Protein AF-X1ME65-F1 (afdb_monomer_lite)

Sequence (135 aa):
GIDFKPIWEAKADDFRAHSVEVGSLIRDPETNKWRLYISYEDALMNRWRVDLIEADEIEKLDPYHHRTVLQPFDYGVEWIKDPRVYIIGGLYHAFVNVPVKKQWREEESGMRHPIGHDATALVTSPAGDNCSISE

Radius of gyration: 17.19 Å; chains: 1; bounding box: 49×36×52 Å

Structure (mmCIF, N/CA/C/O backbone):
data_AF-X1ME65-F1
#
_entry.id   AF-X1ME65-F1
#
loop_
_atom_site.group_PDB
_atom_site.id
_atom_site.type_symbol
_atom_site.label_atom_id
_atom_site.label_alt_id
_atom_site.label_comp_id
_atom_site.label_asym_id
_atom_site.label_e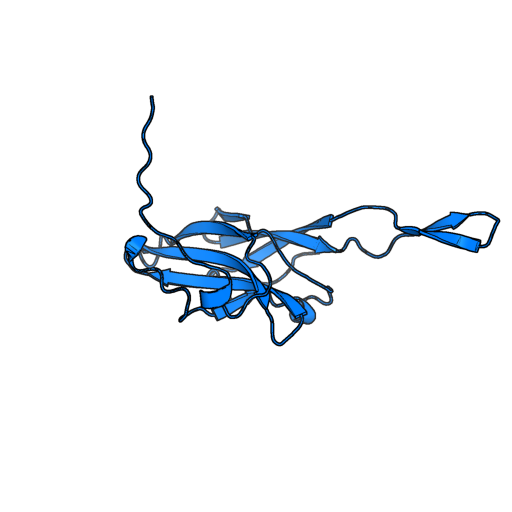ntity_id
_atom_site.label_seq_id
_atom_site.pdbx_PDB_ins_code
_atom_site.Cartn_x
_atom_site.Cartn_y
_atom_site.Cartn_z
_atom_site.occupancy
_atom_site.B_iso_or_equiv
_atom_site.auth_seq_id
_atom_site.auth_comp_id
_atom_site.auth_asym_id
_atom_site.auth_atom_id
_atom_site.pdbx_PDB_model_num
ATOM 1 N N . GLY A 1 1 ? 8.220 22.022 22.773 1.00 83.94 1 GLY A N 1
ATOM 2 C CA . GLY A 1 1 ? 8.285 21.208 21.546 1.00 83.94 1 GLY A CA 1
ATOM 3 C C . GLY A 1 1 ? 6.890 20.739 21.204 1.00 83.94 1 GLY A C 1
ATOM 4 O O . GLY A 1 1 ? 5.983 21.015 21.980 1.00 83.94 1 GLY A O 1
ATOM 5 N N . ILE A 1 2 ? 6.718 20.082 20.059 1.00 90.88 2 ILE A N 1
ATOM 6 C CA . ILE A 1 2 ? 5.502 19.317 19.759 1.00 90.88 2 ILE A CA 1
ATOM 7 C C . ILE A 1 2 ? 5.867 17.852 19.986 1.00 90.88 2 ILE A C 1
ATOM 9 O O . ILE A 1 2 ? 6.805 17.367 19.356 1.00 90.88 2 ILE A O 1
ATOM 13 N N . ASP A 1 3 ? 5.154 17.188 20.892 1.00 92.50 3 ASP A N 1
ATOM 14 C CA . ASP A 1 3 ? 5.361 15.777 21.209 1.00 92.50 3 ASP A CA 1
ATOM 15 C C . ASP A 1 3 ? 4.315 14.942 20.467 1.00 92.50 3 ASP A C 1
ATOM 17 O O . ASP A 1 3 ? 3.111 15.178 20.592 1.00 92.50 3 ASP A O 1
ATOM 21 N N . PHE A 1 4 ? 4.771 13.967 19.686 1.00 93.81 4 PHE A N 1
ATOM 22 C CA . PHE A 1 4 ? 3.901 13.034 18.977 1.00 93.81 4 PHE A CA 1
ATOM 23 C C . PHE A 1 4 ? 3.894 11.688 19.695 1.00 93.81 4 PHE A C 1
ATOM 25 O O . PHE A 1 4 ? 4.943 11.181 20.093 1.00 93.81 4 PHE A O 1
ATOM 32 N N . LYS A 1 5 ? 2.708 11.093 19.833 1.00 94.38 5 LYS A N 1
ATOM 33 C CA . LYS A 1 5 ? 2.534 9.732 20.342 1.00 94.38 5 LYS A CA 1
ATOM 34 C C . LYS A 1 5 ? 2.154 8.813 19.175 1.00 94.38 5 LYS A C 1
ATOM 36 O O . LYS A 1 5 ? 1.140 9.093 18.533 1.00 94.38 5 LYS A O 1
ATOM 41 N N . PRO A 1 6 ? 2.907 7.731 18.910 1.00 94.38 6 PRO A N 1
ATOM 42 C CA . PRO A 1 6 ? 2.487 6.714 17.954 1.00 94.38 6 PRO A CA 1
ATOM 43 C C . PRO A 1 6 ? 1.132 6.124 18.362 1.00 94.38 6 PRO A C 1
ATOM 45 O O . PRO A 1 6 ? 0.932 5.771 19.527 1.00 94.38 6 PRO A O 1
ATOM 48 N N . ILE A 1 7 ? 0.205 6.044 17.410 1.00 95.12 7 ILE A N 1
ATOM 49 C CA . ILE A 1 7 ? -1.100 5.379 17.581 1.00 95.12 7 ILE A CA 1
ATOM 50 C C . ILE A 1 7 ? -1.126 3.997 16.921 1.00 95.12 7 ILE A C 1
ATOM 52 O O . ILE A 1 7 ? -1.945 3.160 17.271 1.00 95.12 7 ILE A O 1
ATOM 56 N N . TRP A 1 8 ? -0.206 3.747 15.992 1.00 96.50 8 TRP A N 1
ATOM 57 C CA . TRP A 1 8 ? -0.033 2.469 15.321 1.00 96.50 8 TRP A CA 1
ATOM 58 C C . TRP A 1 8 ? 1.396 2.369 14.782 1.00 96.50 8 TRP A C 1
ATOM 60 O O . TRP A 1 8 ? 1.965 3.377 14.352 1.00 96.50 8 TRP A O 1
ATOM 70 N N . GLU A 1 9 ? 1.963 1.168 14.814 1.00 95.56 9 GLU A N 1
ATOM 71 C CA . GLU A 1 9 ? 3.275 0.846 14.259 1.00 95.56 9 GLU A CA 1
ATOM 72 C C . GLU A 1 9 ? 3.309 -0.613 13.789 1.00 95.56 9 GLU A C 1
ATOM 74 O O . GLU A 1 9 ? 2.603 -1.462 14.332 1.00 95.56 9 GLU A O 1
ATOM 79 N N . ALA A 1 10 ? 4.151 -0.895 12.797 1.00 95.94 10 ALA A N 1
ATOM 80 C CA . ALA A 1 10 ? 4.453 -2.242 12.325 1.00 95.94 10 ALA A CA 1
ATOM 81 C C . ALA A 1 10 ? 5.894 -2.296 11.797 1.00 95.94 10 ALA A C 1
ATOM 83 O O . ALA A 1 10 ? 6.505 -1.264 11.498 1.00 95.94 10 ALA A O 1
ATOM 84 N N . LYS A 1 11 ? 6.439 -3.506 11.679 1.00 95.75 11 LYS A N 1
ATOM 85 C CA . LYS A 1 11 ? 7.781 -3.804 11.166 1.00 95.75 11 LYS A CA 1
ATOM 86 C C . LYS A 1 11 ? 7.693 -4.615 9.877 1.00 95.75 11 LYS A C 1
ATOM 88 O O . LYS A 1 11 ? 6.686 -5.252 9.600 1.00 95.75 11 LYS A O 1
ATOM 93 N N . ALA A 1 12 ? 8.785 -4.649 9.114 1.00 96.19 12 ALA A N 1
ATOM 94 C CA . ALA A 1 12 ? 8.863 -5.461 7.898 1.00 96.19 12 ALA A CA 1
ATOM 95 C C . ALA A 1 12 ? 8.594 -6.955 8.149 1.00 96.19 12 ALA A C 1
ATOM 97 O O . ALA A 1 12 ? 7.910 -7.599 7.354 1.00 96.19 12 ALA A O 1
ATOM 98 N N . ASP A 1 13 ? 9.041 -7.476 9.293 1.00 95.88 13 ASP A N 1
ATOM 99 C CA . ASP A 1 13 ? 8.788 -8.862 9.694 1.00 95.88 13 ASP A CA 1
ATOM 100 C C . ASP A 1 13 ? 7.291 -9.172 9.857 1.00 95.88 13 ASP A C 1
ATOM 102 O O . ASP A 1 13 ? 6.877 -10.286 9.539 1.00 95.88 13 ASP A O 1
ATOM 106 N N . ASP A 1 14 ? 6.470 -8.193 10.264 1.00 96.12 14 ASP A N 1
ATOM 107 C CA . ASP A 1 14 ? 5.019 -8.379 10.418 1.00 96.12 14 ASP A CA 1
ATOM 108 C C . ASP A 1 14 ? 4.323 -8.646 9.067 1.00 96.12 14 ASP A C 1
ATOM 110 O O . ASP A 1 14 ? 3.281 -9.290 9.028 1.00 96.12 14 ASP A O 1
ATOM 114 N N . PHE A 1 15 ? 4.940 -8.223 7.955 1.00 94.75 15 PHE A N 1
ATOM 115 C CA . PHE A 1 15 ? 4.474 -8.448 6.580 1.00 94.75 15 PHE A CA 1
ATOM 116 C C . PHE A 1 15 ? 5.202 -9.591 5.861 1.00 94.75 15 PHE A C 1
ATOM 118 O O . PHE A 1 15 ? 4.954 -9.836 4.677 1.00 94.75 15 PHE A O 1
ATOM 125 N N . ARG A 1 16 ? 6.159 -10.261 6.525 1.00 94.69 16 ARG A N 1
ATOM 126 C CA . ARG A 1 16 ? 7.136 -11.151 5.868 1.00 94.69 16 ARG A CA 1
ATOM 127 C C . ARG A 1 16 ? 7.814 -10.439 4.681 1.00 94.69 16 ARG A C 1
ATOM 129 O O . ARG A 1 16 ? 7.880 -10.966 3.565 1.00 94.69 16 ARG A O 1
ATOM 136 N N . ALA A 1 17 ? 8.284 -9.220 4.925 1.00 96.94 17 ALA A N 1
ATOM 137 C CA . ALA A 1 17 ? 8.857 -8.341 3.916 1.00 96.94 17 ALA A CA 1
ATOM 138 C C . ALA A 1 17 ? 10.363 -8.128 4.117 1.00 96.94 17 ALA A C 1
ATOM 140 O O . ALA A 1 17 ? 10.860 -8.132 5.241 1.00 96.94 17 ALA A O 1
ATOM 141 N N . HIS A 1 18 ? 11.088 -7.884 3.024 1.00 97.12 18 HIS A N 1
ATOM 142 C CA . HIS A 1 18 ? 12.469 -7.388 3.088 1.00 97.12 18 HIS A CA 1
ATOM 143 C C . HIS A 1 18 ? 12.530 -5.895 3.423 1.00 97.12 18 HIS A C 1
ATOM 145 O O . HIS A 1 18 ? 13.452 -5.445 4.100 1.00 97.12 18 HIS A O 1
ATOM 151 N N . SER A 1 19 ? 11.533 -5.138 2.967 1.00 96.56 19 SER A N 1
ATOM 152 C CA . SER A 1 19 ? 11.388 -3.708 3.218 1.00 96.56 19 SER A CA 1
ATOM 153 C C . SER A 1 19 ? 9.912 -3.333 3.209 1.00 96.56 19 SER A C 1
ATOM 155 O O . SER A 1 19 ? 9.133 -3.922 2.462 1.00 96.56 19 SER A O 1
ATOM 157 N N . VAL A 1 20 ? 9.539 -2.346 4.020 1.00 96.56 20 VAL A N 1
ATOM 158 C CA . VAL A 1 20 ? 8.217 -1.708 4.019 1.00 96.56 20 VAL A CA 1
ATOM 159 C C . VAL A 1 20 ? 8.446 -0.223 3.812 1.00 96.56 20 VAL A C 1
ATOM 161 O O . VAL A 1 20 ? 9.285 0.374 4.488 1.00 96.56 20 VAL A O 1
ATOM 164 N N . GLU A 1 21 ? 7.704 0.365 2.883 1.00 93.38 21 GLU A N 1
ATOM 165 C CA . GLU A 1 21 ? 7.838 1.774 2.529 1.00 93.38 21 GLU A CA 1
ATOM 166 C C . GLU A 1 21 ? 6.510 2.504 2.740 1.00 93.38 21 GLU A C 1
ATOM 168 O O . GLU A 1 21 ? 5.880 2.402 3.797 1.00 93.38 21 GLU A O 1
ATOM 173 N N . VAL A 1 22 ? 6.110 3.334 1.782 1.00 95.06 22 VAL A N 1
ATOM 174 C CA . VAL A 1 22 ? 5.059 4.318 1.977 1.00 95.06 22 VAL A CA 1
ATOM 175 C C . VAL A 1 22 ? 3.700 3.630 2.098 1.00 95.06 22 VAL A C 1
ATOM 177 O O . VAL A 1 22 ? 3.337 2.755 1.306 1.00 95.06 22 VAL A O 1
ATOM 180 N N . GLY A 1 23 ? 2.934 4.084 3.092 1.00 96.06 23 GLY A N 1
ATOM 181 C CA . GLY A 1 23 ? 1.519 3.778 3.253 1.00 96.06 23 GLY A CA 1
ATOM 182 C C . GLY A 1 23 ? 0.610 4.962 2.913 1.00 96.06 23 GLY A C 1
ATOM 183 O O . GLY A 1 23 ? 0.997 6.132 3.027 1.00 96.06 23 GLY A O 1
ATOM 184 N N . SER A 1 24 ? -0.628 4.650 2.537 1.00 98.12 24 SER A N 1
ATOM 185 C CA . SER A 1 24 ? -1.735 5.588 2.361 1.00 98.12 24 SER A CA 1
ATOM 186 C C . SER A 1 24 ? -2.911 5.150 3.223 1.00 98.12 24 SER A C 1
ATOM 188 O O . SER A 1 24 ? -3.576 4.162 2.917 1.00 98.12 24 SER A O 1
ATOM 190 N N . LEU A 1 25 ? -3.171 5.899 4.293 1.00 98.00 25 LEU A N 1
ATOM 191 C CA . LEU A 1 25 ? -4.304 5.676 5.185 1.00 98.00 25 LEU A CA 1
ATOM 192 C C . LEU A 1 25 ? -5.473 6.566 4.765 1.00 98.00 25 LEU A C 1
ATOM 194 O O . LEU A 1 25 ? -5.337 7.789 4.720 1.00 98.00 25 LEU A O 1
ATOM 198 N N . ILE A 1 26 ? -6.625 5.961 4.499 1.00 98.06 26 ILE A N 1
ATOM 199 C CA . ILE A 1 26 ? -7.876 6.676 4.242 1.00 98.06 26 ILE A CA 1
ATOM 200 C C . ILE A 1 26 ? -9.004 6.079 5.074 1.00 98.06 26 ILE A C 1
ATOM 202 O O . ILE A 1 26 ? -8.905 4.958 5.575 1.00 98.06 26 ILE A O 1
ATOM 206 N N . ARG A 1 27 ? -10.094 6.831 5.197 1.00 97.62 27 ARG A N 1
ATOM 207 C CA . ARG A 1 27 ? -11.345 6.324 5.749 1.00 97.62 27 ARG A CA 1
ATOM 208 C C . ARG A 1 27 ? -12.339 6.140 4.615 1.00 97.62 27 ARG A C 1
ATOM 210 O O . ARG A 1 27 ? -12.619 7.095 3.893 1.00 97.62 27 ARG A O 1
ATOM 217 N N . ASP A 1 28 ? -12.831 4.921 4.452 1.00 96.12 28 ASP A N 1
ATOM 218 C CA . ASP A 1 28 ? -13.860 4.611 3.465 1.00 96.12 28 ASP A CA 1
ATOM 219 C C . ASP A 1 28 ? -15.194 5.252 3.893 1.00 96.12 28 ASP A C 1
ATOM 221 O O . ASP A 1 28 ? -15.661 4.969 4.996 1.00 96.12 28 ASP A O 1
ATOM 225 N N . PRO A 1 29 ? -15.821 6.116 3.078 1.00 94.75 29 PRO A N 1
ATOM 226 C CA . PRO A 1 29 ? -17.083 6.758 3.421 1.00 94.75 29 PRO A CA 1
ATOM 227 C C . PRO A 1 29 ? -18.272 5.790 3.428 1.00 94.75 29 PRO A C 1
ATOM 229 O O . PRO A 1 29 ? -19.275 6.106 4.065 1.00 94.75 29 PRO A O 1
ATOM 232 N N . GLU A 1 30 ? -18.189 4.640 2.749 1.00 92.19 30 GLU A N 1
ATOM 233 C CA . GLU A 1 30 ? -19.297 3.680 2.685 1.00 92.19 30 GLU A CA 1
ATOM 234 C C . GLU A 1 30 ? -19.329 2.768 3.912 1.00 92.19 30 GLU A C 1
ATOM 236 O O . GLU A 1 30 ? -20.347 2.676 4.598 1.00 92.19 30 GLU A O 1
ATOM 241 N N . THR A 1 31 ? -18.208 2.110 4.225 1.00 94.62 31 THR A N 1
ATOM 242 C CA . THR A 1 31 ? -18.120 1.201 5.382 1.00 94.62 31 THR A CA 1
ATOM 243 C C . THR A 1 31 ? -17.698 1.898 6.671 1.00 94.62 31 THR A C 1
ATOM 245 O O . THR A 1 31 ? -17.802 1.306 7.744 1.00 94.62 31 THR A O 1
ATOM 248 N N . ASN A 1 32 ? -17.215 3.142 6.586 1.00 96.56 32 ASN A N 1
ATOM 249 C CA . ASN A 1 32 ? -16.642 3.922 7.686 1.00 96.56 32 ASN A CA 1
ATOM 250 C C . ASN A 1 32 ? -15.352 3.333 8.299 1.00 96.56 32 ASN A C 1
ATOM 252 O O . ASN A 1 32 ? -14.864 3.854 9.312 1.00 96.56 32 ASN A O 1
ATOM 256 N N . LYS A 1 33 ? -14.792 2.283 7.680 1.00 97.56 33 LYS A N 1
ATOM 257 C CA . LYS A 1 33 ? -13.549 1.622 8.088 1.00 97.56 33 LYS A CA 1
ATOM 258 C C . LYS A 1 33 ? -12.317 2.420 7.686 1.00 97.56 33 LYS A C 1
ATOM 260 O O . LYS A 1 33 ? -12.298 3.128 6.677 1.00 97.56 33 LYS A O 1
ATOM 265 N N . TRP A 1 34 ? -11.261 2.256 8.467 1.00 98.44 34 TRP A N 1
ATOM 266 C CA . TRP A 1 34 ? -9.912 2.637 8.083 1.00 98.44 34 TRP A CA 1
ATOM 267 C C . TRP A 1 34 ? -9.352 1.632 7.090 1.00 98.44 34 TRP A C 1
ATOM 269 O O . TRP A 1 34 ? -9.489 0.425 7.271 1.00 98.44 34 TRP A O 1
ATOM 279 N N . ARG A 1 35 ? -8.707 2.157 6.053 1.00 98.19 35 ARG A N 1
ATOM 280 C CA . ARG A 1 35 ? -8.062 1.406 4.983 1.00 98.19 35 ARG A CA 1
ATOM 281 C C . ARG A 1 35 ? -6.629 1.891 4.838 1.00 98.19 35 ARG A C 1
ATOM 283 O O . ARG A 1 35 ? -6.407 3.035 4.435 1.00 98.19 35 ARG A O 1
ATOM 290 N N . LEU A 1 36 ? -5.670 1.038 5.180 1.00 98.38 36 LEU A N 1
ATOM 291 C CA . LEU A 1 36 ? -4.246 1.289 4.992 1.00 98.38 36 LEU A CA 1
ATOM 292 C C . LEU A 1 36 ? -3.756 0.515 3.772 1.00 98.38 36 LEU A C 1
ATOM 294 O O . LEU A 1 36 ? -3.605 -0.703 3.823 1.00 98.38 36 LEU A O 1
ATOM 298 N N . TYR A 1 37 ? -3.486 1.241 2.692 1.00 98.31 37 TYR A N 1
ATOM 299 C CA . TYR A 1 37 ? -2.775 0.713 1.533 1.00 98.31 37 TYR A CA 1
ATOM 300 C C . TYR A 1 37 ? -1.283 0.820 1.818 1.00 98.31 37 TYR A C 1
ATOM 302 O O . TYR A 1 37 ? -0.790 1.930 2.008 1.00 98.31 37 TYR A O 1
ATOM 310 N N . ILE A 1 38 ? -0.567 -0.296 1.872 1.00 97.88 38 ILE A N 1
ATOM 311 C CA . ILE A 1 38 ? 0.842 -0.340 2.267 1.00 97.88 38 ILE A CA 1
ATOM 312 C C . ILE A 1 38 ? 1.673 -1.018 1.186 1.00 97.88 38 ILE A C 1
ATOM 314 O O . ILE A 1 38 ? 1.297 -2.072 0.671 1.00 97.88 38 ILE A O 1
ATOM 318 N N . SER A 1 39 ? 2.792 -0.388 0.826 1.00 97.69 39 SER A N 1
ATOM 319 C CA . SER A 1 39 ? 3.764 -0.968 -0.100 1.00 97.69 39 SER A CA 1
ATOM 320 C C . SER A 1 39 ? 4.921 -1.621 0.643 1.00 97.69 39 SER A C 1
ATOM 322 O O . SER A 1 39 ? 5.448 -1.072 1.613 1.00 97.69 39 SER A O 1
ATOM 324 N N . TYR A 1 40 ? 5.304 -2.810 0.188 1.00 97.75 40 TYR A N 1
ATOM 325 C CA . TYR A 1 40 ? 6.416 -3.570 0.746 1.00 97.75 40 TYR A CA 1
ATOM 326 C C . TYR A 1 40 ? 6.976 -4.556 -0.281 1.00 97.75 40 TYR A C 1
ATOM 328 O O . TYR A 1 40 ? 6.292 -4.944 -1.235 1.00 97.75 40 TYR A O 1
ATOM 336 N N . GLU A 1 41 ? 8.224 -4.969 -0.076 1.00 97.62 41 GLU A N 1
ATOM 337 C CA . GLU A 1 41 ? 8.869 -6.024 -0.853 1.00 97.62 41 GLU A CA 1
ATOM 338 C C . GLU A 1 41 ? 8.616 -7.381 -0.195 1.00 97.62 41 GLU A C 1
ATOM 340 O O . GLU A 1 41 ? 9.214 -7.707 0.831 1.00 97.62 41 GLU A O 1
ATOM 345 N N . ASP A 1 42 ? 7.724 -8.183 -0.778 1.00 95.12 42 ASP A N 1
ATOM 346 C CA . ASP A 1 42 ? 7.418 -9.523 -0.272 1.00 95.12 42 ASP A CA 1
ATOM 347 C C . ASP A 1 42 ? 8.643 -10.440 -0.374 1.00 95.12 42 ASP A C 1
ATOM 349 O O . ASP A 1 42 ? 9.204 -10.620 -1.458 1.00 95.12 42 ASP A O 1
ATOM 353 N N . ALA A 1 43 ? 9.019 -11.069 0.742 1.00 94.56 43 ALA A N 1
ATOM 354 C CA . ALA A 1 43 ? 10.235 -11.879 0.824 1.00 94.56 43 ALA A CA 1
ATOM 355 C C . ALA A 1 43 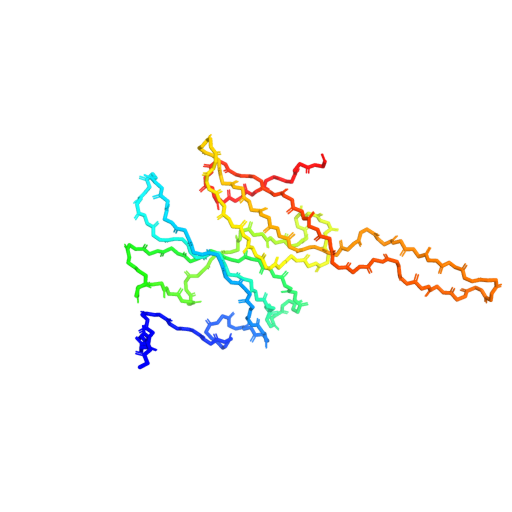? 10.147 -13.227 0.085 1.00 94.56 43 ALA A C 1
ATOM 357 O O . ALA A 1 43 ? 11.162 -13.889 -0.129 1.00 94.56 43 ALA A O 1
ATOM 358 N N . LEU A 1 44 ? 8.945 -13.675 -0.295 1.00 91.44 44 LEU A N 1
ATOM 359 C CA . LEU A 1 44 ? 8.773 -14.916 -1.053 1.00 91.44 44 LEU A CA 1
ATOM 360 C C . LEU A 1 44 ? 8.945 -14.670 -2.557 1.00 91.44 44 LEU A C 1
ATOM 362 O O . LEU A 1 44 ? 9.591 -15.455 -3.249 1.00 91.44 44 LEU A O 1
ATOM 366 N N . MET A 1 45 ? 8.355 -13.588 -3.062 1.00 89.38 45 MET A N 1
ATOM 367 C CA . MET A 1 45 ? 8.363 -13.236 -4.479 1.00 89.38 45 MET A CA 1
ATOM 368 C C . MET A 1 45 ? 9.526 -12.323 -4.872 1.00 89.38 45 MET A C 1
ATOM 370 O O . MET A 1 45 ? 9.833 -12.255 -6.062 1.00 89.38 45 MET A O 1
ATOM 374 N N . ASN A 1 46 ? 10.176 -11.639 -3.921 1.00 93.69 46 ASN A N 1
ATOM 375 C CA . ASN A 1 46 ? 11.172 -10.589 -4.180 1.00 93.69 46 ASN A CA 1
ATOM 376 C C . ASN A 1 46 ? 10.624 -9.520 -5.137 1.00 93.69 46 ASN A C 1
ATOM 378 O O . ASN A 1 46 ? 11.194 -9.207 -6.195 1.00 93.69 46 ASN A O 1
ATOM 382 N N . ARG A 1 47 ? 9.413 -9.053 -4.816 1.00 94.38 47 ARG A N 1
ATOM 383 C CA . ARG A 1 47 ? 8.647 -8.104 -5.621 1.00 94.38 47 ARG A CA 1
ATOM 384 C C . ARG A 1 47 ? 7.896 -7.140 -4.718 1.00 94.38 47 ARG A C 1
ATOM 386 O O . ARG A 1 47 ? 7.260 -7.549 -3.750 1.00 94.38 47 ARG A O 1
ATOM 393 N N . TRP A 1 48 ? 7.934 -5.871 -5.105 1.00 97.38 48 TRP A N 1
ATOM 394 C CA . TRP A 1 48 ? 7.117 -4.824 -4.511 1.00 97.38 48 TRP A CA 1
ATOM 395 C C . TRP A 1 48 ? 5.675 -4.948 -4.971 1.00 97.38 48 TRP A C 1
ATOM 397 O O . TRP A 1 48 ? 5.423 -5.031 -6.175 1.00 97.38 48 TRP A O 1
ATOM 407 N N . ARG A 1 49 ? 4.747 -4.925 -4.021 1.00 96.75 49 ARG A N 1
ATOM 408 C CA . ARG A 1 49 ? 3.303 -4.874 -4.266 1.00 96.75 49 ARG A CA 1
ATOM 409 C C . ARG A 1 49 ? 2.640 -3.913 -3.288 1.00 96.75 49 ARG A C 1
ATOM 411 O O . ARG A 1 49 ? 3.284 -3.434 -2.353 1.00 96.75 49 ARG A O 1
ATOM 418 N N . VAL A 1 50 ? 1.351 -3.657 -3.500 1.00 97.62 50 VAL A N 1
ATOM 419 C CA . VAL A 1 50 ? 0.520 -2.927 -2.536 1.00 97.62 50 VAL A CA 1
ATOM 420 C C . VAL A 1 50 ? -0.569 -3.838 -2.002 1.00 97.62 50 VAL A C 1
ATOM 422 O O . VAL A 1 50 ? -1.368 -4.390 -2.768 1.00 97.62 50 VAL A O 1
ATOM 425 N N . ASP A 1 51 ? -0.638 -3.910 -0.680 1.00 97.12 51 ASP A N 1
ATOM 426 C CA . ASP A 1 51 ? -1.687 -4.617 0.034 1.00 97.12 51 ASP A CA 1
ATOM 427 C C . ASP A 1 51 ? -2.552 -3.645 0.831 1.00 97.12 51 ASP A C 1
ATOM 429 O O . ASP A 1 51 ? -2.166 -2.507 1.098 1.00 97.12 51 ASP A O 1
ATOM 433 N N . LEU A 1 52 ? -3.740 -4.110 1.200 1.00 98.00 52 LEU A N 1
ATOM 434 C CA . LEU A 1 52 ? -4.711 -3.384 1.995 1.00 98.00 52 LEU A CA 1
ATOM 435 C C . LEU A 1 52 ? -4.923 -4.082 3.341 1.00 98.00 52 LEU A C 1
ATOM 437 O O . LEU A 1 52 ? -5.178 -5.289 3.389 1.00 98.00 52 LEU A O 1
ATOM 441 N N . ILE A 1 53 ? -4.877 -3.288 4.409 1.00 98.06 53 ILE A N 1
ATOM 442 C CA . ILE A 1 53 ? -5.339 -3.641 5.754 1.00 98.06 53 ILE A CA 1
ATOM 443 C C . ILE A 1 53 ? -6.581 -2.808 6.056 1.00 98.06 53 ILE A C 1
ATOM 445 O O . ILE A 1 53 ? -6.603 -1.602 5.789 1.00 98.06 53 ILE A O 1
ATOM 449 N N . GLU A 1 54 ? -7.600 -3.432 6.641 1.00 97.81 54 GLU A N 1
ATOM 450 C CA . GLU A 1 54 ? -8.845 -2.760 7.009 1.00 97.81 54 GLU A CA 1
ATOM 451 C C . GLU A 1 54 ? -9.166 -2.973 8.487 1.00 97.81 54 GLU A C 1
ATOM 453 O O . GLU A 1 54 ? -9.024 -4.078 9.006 1.00 97.81 54 GLU A O 1
ATOM 458 N N . ALA A 1 55 ? -9.635 -1.926 9.163 1.00 98.19 55 ALA A N 1
ATOM 459 C CA . ALA A 1 55 ? -10.062 -2.001 10.557 1.00 98.19 55 ALA A CA 1
ATOM 460 C C . ALA A 1 55 ? -11.090 -0.913 10.889 1.00 98.19 55 ALA A C 1
ATOM 462 O O . ALA A 1 55 ? -11.159 0.119 10.227 1.00 98.19 55 ALA A O 1
ATOM 463 N N . ASP A 1 56 ? -11.878 -1.114 11.944 1.00 98.12 56 ASP A N 1
ATOM 464 C CA . ASP A 1 56 ? -12.838 -0.099 12.407 1.00 98.12 56 ASP A CA 1
ATOM 465 C C . ASP A 1 56 ? -12.141 1.082 13.121 1.00 98.12 56 ASP A C 1
ATOM 467 O O . ASP A 1 56 ? -12.660 2.198 13.156 1.00 98.12 56 ASP A O 1
ATOM 471 N N . GLU A 1 57 ? -10.934 0.855 13.649 1.00 97.75 57 GLU A N 1
ATOM 472 C CA . GLU A 1 57 ? -10.079 1.817 14.361 1.00 97.75 57 GLU A CA 1
ATOM 473 C C . GLU A 1 57 ? -8.628 1.666 13.872 1.00 97.75 57 GLU A C 1
ATOM 475 O O . GLU A 1 57 ? -8.216 0.563 13.513 1.00 97.75 57 GLU A O 1
ATOM 480 N N . ILE A 1 58 ? -7.844 2.751 13.865 1.00 97.81 58 ILE A N 1
ATOM 481 C CA . ILE A 1 58 ? -6.459 2.747 13.345 1.00 97.81 58 ILE A CA 1
ATOM 482 C C . ILE A 1 58 ? -5.577 1.802 14.171 1.00 97.81 58 ILE A C 1
ATOM 484 O O . ILE A 1 58 ? -4.793 1.033 13.625 1.00 97.81 58 ILE A O 1
ATOM 488 N N . GLU A 1 59 ? -5.752 1.811 15.488 1.00 97.62 59 GLU A N 1
ATOM 489 C CA . GLU A 1 59 ? -5.040 0.985 16.464 1.00 97.62 59 GLU A CA 1
ATOM 490 C C . GLU A 1 59 ? -5.257 -0.521 16.240 1.00 97.62 59 GLU A C 1
ATOM 492 O O . GLU A 1 59 ? -4.491 -1.339 16.745 1.00 97.62 59 GLU A O 1
ATOM 497 N N . LYS A 1 60 ? -6.312 -0.890 15.501 1.00 97.69 60 LYS A N 1
ATOM 498 C CA . LYS A 1 60 ? -6.706 -2.274 15.212 1.00 97.69 60 LYS A CA 1
ATOM 499 C C . LYS A 1 60 ? -6.284 -2.744 13.818 1.00 97.69 60 LYS A C 1
ATOM 501 O O . LYS A 1 60 ? -6.665 -3.844 13.426 1.00 97.69 60 LYS A O 1
ATOM 506 N N . LEU A 1 61 ? -5.537 -1.938 13.060 1.00 98.19 61 LEU A N 1
ATOM 507 C CA . LEU A 1 61 ? -4.951 -2.376 11.794 1.00 98.19 61 LEU A CA 1
ATOM 508 C C . LEU A 1 61 ? -3.971 -3.525 12.066 1.00 98.19 61 LEU A C 1
ATOM 510 O O . LEU A 1 61 ? -2.977 -3.349 12.770 1.00 98.19 61 LEU A O 1
ATOM 514 N N . ASP A 1 62 ? -4.261 -4.696 11.506 1.00 97.38 62 ASP A N 1
ATOM 515 C CA . ASP A 1 62 ? -3.481 -5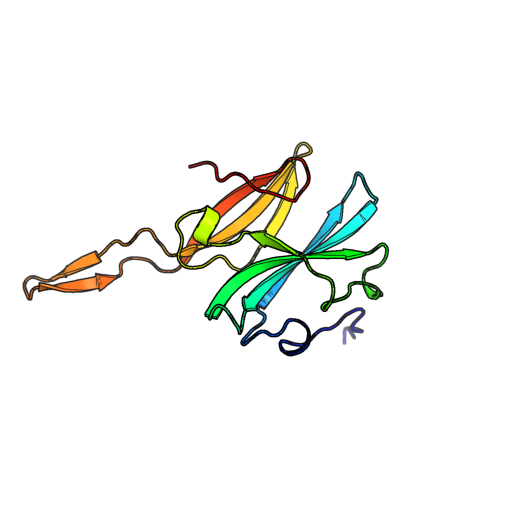.910 11.720 1.00 97.38 62 ASP A CA 1
ATOM 516 C C . ASP A 1 62 ? -2.554 -6.186 10.520 1.00 97.38 62 ASP A C 1
ATOM 518 O O . ASP A 1 62 ? -3.041 -6.569 9.452 1.00 97.38 62 ASP A O 1
ATOM 522 N N . PRO A 1 63 ? -1.227 -6.010 10.664 1.00 96.25 63 PRO A N 1
ATOM 523 C CA . PRO A 1 63 ? -0.276 -6.231 9.579 1.00 96.25 63 PRO A CA 1
ATOM 524 C C . PRO A 1 63 ? -0.150 -7.698 9.152 1.00 96.25 63 PRO A C 1
ATOM 526 O O . PRO A 1 63 ? 0.395 -7.932 8.083 1.00 96.25 63 PRO A O 1
ATOM 529 N N . TYR A 1 64 ? -0.675 -8.667 9.917 1.00 95.56 64 TYR A N 1
ATOM 530 C CA . TYR A 1 64 ? -0.699 -10.086 9.534 1.00 95.56 64 TYR A CA 1
ATOM 531 C C . TYR A 1 64 ? -1.915 -10.445 8.671 1.00 95.56 64 TYR A C 1
ATOM 533 O O . TYR A 1 64 ? -1.877 -11.414 7.911 1.00 95.56 64 TYR A O 1
ATOM 541 N N . HIS A 1 65 ? -3.001 -9.671 8.771 1.00 94.25 65 HIS A N 1
ATOM 542 C CA . HIS A 1 65 ? -4.246 -9.897 8.038 1.00 94.25 65 HIS A CA 1
ATOM 543 C C . HIS A 1 65 ? -4.441 -8.817 6.975 1.00 94.25 65 HIS A C 1
ATOM 545 O O . HIS A 1 65 ? -5.264 -7.910 7.093 1.00 94.25 65 HIS A O 1
ATOM 551 N N . HIS A 1 66 ? -3.674 -8.959 5.901 1.00 94.69 66 HIS A N 1
ATOM 552 C CA . HIS A 1 66 ? -3.686 -8.072 4.748 1.00 94.69 66 HIS A CA 1
ATOM 553 C C . HIS A 1 66 ? -4.010 -8.850 3.471 1.00 94.69 66 HIS A C 1
ATOM 555 O O . HIS A 1 66 ? -3.875 -10.075 3.400 1.00 94.69 66 HIS A O 1
ATOM 561 N N . ARG A 1 67 ? -4.442 -8.130 2.437 1.00 95.12 67 ARG A N 1
ATOM 562 C CA . ARG A 1 67 ? -4.715 -8.705 1.114 1.00 95.12 67 ARG A CA 1
ATOM 563 C C . ARG A 1 67 ? -4.094 -7.865 0.014 1.00 95.12 67 ARG A C 1
ATOM 565 O O . ARG A 1 67 ? -4.154 -6.640 0.064 1.00 95.12 67 ARG A O 1
ATOM 572 N N . THR A 1 68 ? -3.561 -8.514 -1.009 1.00 95.19 68 THR A N 1
ATOM 573 C CA . THR A 1 68 ? -3.004 -7.809 -2.162 1.00 95.19 68 THR A CA 1
ATOM 574 C C . THR A 1 68 ? -4.089 -7.136 -2.989 1.00 95.19 68 THR A C 1
ATOM 576 O O . THR A 1 68 ? -5.103 -7.750 -3.313 1.00 95.19 68 THR A O 1
ATOM 579 N N . VAL A 1 69 ? -3.870 -5.860 -3.317 1.00 96.12 69 VAL A N 1
ATOM 580 C CA . VAL A 1 69 ? -4.782 -5.042 -4.137 1.00 96.12 69 VAL A CA 1
ATOM 581 C C . VAL A 1 69 ? -4.128 -4.515 -5.408 1.00 96.12 69 VAL A C 1
ATOM 583 O O . VAL A 1 69 ? -4.830 -4.285 -6.391 1.00 96.12 69 VAL A O 1
ATOM 586 N N . LEU A 1 70 ? -2.800 -4.358 -5.423 1.00 95.38 70 LEU A N 1
ATOM 587 C CA . LEU A 1 70 ? -2.036 -4.056 -6.633 1.00 95.38 70 LEU A CA 1
ATOM 588 C C . LEU A 1 70 ? -0.858 -5.016 -6.745 1.00 95.38 70 LEU A C 1
ATOM 590 O O . LEU A 1 70 ? 0.187 -4.833 -6.117 1.00 95.38 70 LEU A O 1
ATOM 594 N N . GLN A 1 71 ? -1.045 -6.033 -7.576 1.00 94.19 71 GLN A N 1
ATOM 595 C CA . GLN A 1 71 ? -0.037 -7.028 -7.881 1.00 94.19 71 GLN A CA 1
ATOM 596 C C . GLN A 1 71 ? 0.625 -6.690 -9.230 1.00 94.19 71 GLN A C 1
ATOM 598 O O . GLN A 1 71 ? -0.067 -6.634 -10.243 1.00 94.19 71 GLN A O 1
ATOM 603 N N . PRO A 1 72 ? 1.953 -6.478 -9.295 1.00 92.50 72 PRO A N 1
ATOM 604 C CA . PRO A 1 72 ? 2.623 -5.983 -10.505 1.00 92.50 72 PRO A CA 1
ATOM 605 C C . PRO A 1 72 ? 2.352 -6.779 -11.785 1.00 92.50 72 PRO A C 1
ATOM 607 O O . PRO A 1 72 ? 2.185 -6.197 -12.858 1.00 92.50 72 PRO A O 1
ATOM 610 N N . PHE A 1 73 ? 2.286 -8.111 -11.678 1.00 90.00 73 PHE A N 1
ATOM 611 C CA . PHE A 1 73 ? 2.113 -8.981 -12.842 1.00 90.00 73 PHE A CA 1
ATOM 612 C C . PHE A 1 73 ? 0.737 -8.851 -13.498 1.00 90.00 73 PHE A C 1
ATOM 614 O O . PHE A 1 73 ? 0.640 -9.090 -14.700 1.00 90.00 73 PHE A O 1
ATOM 621 N N . ASP A 1 74 ? -0.287 -8.406 -12.762 1.00 89.88 74 ASP A N 1
ATOM 622 C CA . ASP A 1 74 ? -1.623 -8.156 -13.320 1.00 89.88 74 ASP A CA 1
ATOM 623 C C . ASP A 1 74 ? -1.612 -6.980 -14.309 1.00 89.88 74 ASP A C 1
ATOM 625 O O . ASP A 1 74 ? -2.501 -6.850 -15.147 1.00 89.88 74 ASP A O 1
ATOM 629 N N . TYR A 1 75 ? -0.567 -6.151 -14.250 1.00 88.12 75 TYR A N 1
ATOM 630 C CA . TYR A 1 75 ? -0.414 -4.931 -15.038 1.00 88.12 75 TYR A CA 1
ATOM 631 C C . TYR A 1 75 ? 0.813 -4.956 -15.959 1.00 88.12 75 TYR A C 1
ATOM 633 O O . TYR A 1 75 ? 1.160 -3.945 -16.565 1.00 88.12 75 TYR A O 1
ATOM 641 N N . GLY A 1 76 ? 1.503 -6.097 -16.056 1.00 89.31 76 GLY A N 1
ATOM 642 C CA . GLY A 1 76 ? 2.681 -6.244 -16.915 1.00 89.31 76 GLY A CA 1
ATOM 643 C C . GLY A 1 76 ? 3.893 -5.405 -16.490 1.00 89.31 76 GLY A C 1
ATOM 644 O O . GLY A 1 76 ? 4.763 -5.137 -17.320 1.00 89.31 76 GLY A O 1
ATOM 645 N N . VAL A 1 77 ? 3.973 -4.997 -15.218 1.00 89.81 77 VAL A N 1
ATOM 646 C CA . VAL A 1 77 ? 5.102 -4.229 -14.668 1.00 89.81 77 VAL A CA 1
ATOM 647 C C . VAL A 1 77 ? 5.914 -5.053 -13.670 1.00 89.81 77 VAL A C 1
ATOM 649 O O . VAL A 1 77 ? 5.427 -6.009 -13.071 1.00 89.81 77 VAL A O 1
ATOM 652 N N . GLU A 1 78 ? 7.187 -4.695 -13.494 1.00 91.25 78 GLU A N 1
ATOM 653 C CA . GLU A 1 78 ? 8.105 -5.434 -12.614 1.00 91.25 78 GLU A CA 1
ATOM 654 C C . GLU A 1 78 ? 7.848 -5.166 -11.123 1.00 91.25 78 GLU A C 1
ATOM 656 O O . GLU A 1 78 ? 8.142 -6.020 -10.289 1.00 91.25 78 GLU A O 1
ATOM 661 N N . TRP A 1 79 ? 7.300 -4.000 -10.778 1.00 93.81 79 TRP A N 1
ATOM 662 C CA . TRP A 1 79 ? 7.003 -3.602 -9.405 1.00 93.81 79 TRP A CA 1
ATOM 663 C C . TRP A 1 79 ? 5.941 -2.498 -9.361 1.00 93.81 79 TRP A C 1
ATOM 665 O O . TRP A 1 79 ? 5.773 -1.757 -10.329 1.00 93.81 79 TRP A O 1
ATOM 675 N N . ILE A 1 80 ? 5.247 -2.389 -8.225 1.00 95.62 80 ILE A N 1
ATOM 676 C CA . ILE A 1 80 ? 4.322 -1.296 -7.892 1.00 95.62 80 ILE A CA 1
ATOM 677 C C . ILE A 1 80 ? 4.567 -0.911 -6.431 1.00 95.62 80 ILE A C 1
ATOM 679 O O . ILE A 1 80 ? 4.603 -1.794 -5.574 1.00 95.62 80 ILE A O 1
ATOM 683 N N . LYS A 1 81 ? 4.744 0.382 -6.140 1.00 95.62 81 LYS A N 1
ATOM 684 C CA . LYS A 1 81 ? 5.045 0.884 -4.785 1.00 95.62 81 LYS A CA 1
ATOM 685 C C . LYS A 1 81 ? 4.415 2.250 -4.511 1.00 95.62 81 LYS A C 1
ATOM 687 O O . LYS A 1 81 ? 3.840 2.875 -5.401 1.00 95.62 81 LYS A O 1
ATOM 692 N N . ASP A 1 82 ? 4.536 2.689 -3.265 1.00 96.69 82 ASP A N 1
ATOM 693 C CA . ASP A 1 82 ? 4.231 4.041 -2.800 1.00 96.69 82 ASP A CA 1
ATOM 694 C C . ASP A 1 82 ? 2.827 4.558 -3.136 1.00 96.69 82 ASP A C 1
ATOM 696 O O . ASP A 1 82 ? 2.679 5.603 -3.778 1.00 96.69 82 ASP A O 1
ATOM 700 N N . PRO A 1 83 ? 1.766 3.857 -2.703 1.00 97.50 83 PRO A N 1
ATOM 701 C CA . PRO A 1 83 ? 0.410 4.294 -2.965 1.00 97.50 83 PRO A CA 1
ATOM 702 C C . PRO A 1 83 ? 0.122 5.664 -2.345 1.00 97.50 83 PRO A C 1
ATOM 704 O O . PRO A 1 83 ? 0.474 5.962 -1.200 1.00 97.50 83 PRO A O 1
ATOM 707 N N . ARG A 1 84 ? -0.625 6.472 -3.095 1.00 98.00 84 ARG A N 1
ATOM 708 C CA . ARG A 1 84 ? -1.380 7.633 -2.622 1.00 98.00 84 ARG A CA 1
ATOM 709 C C . ARG A 1 84 ? -2.814 7.485 -3.095 1.00 98.00 84 ARG A C 1
ATOM 711 O O . ARG A 1 84 ? -3.097 7.633 -4.283 1.00 98.00 84 ARG A O 1
ATOM 718 N N . VAL A 1 85 ? -3.700 7.149 -2.162 1.00 97.62 85 VAL A N 1
ATOM 719 C CA . VAL A 1 85 ? -5.098 6.834 -2.457 1.00 97.62 85 VAL A CA 1
ATOM 720 C C . VAL A 1 85 ? -6.000 7.986 -2.045 1.00 97.62 85 VAL A C 1
ATOM 722 O O . VAL A 1 85 ? -5.912 8.490 -0.928 1.00 97.62 85 VAL A O 1
ATOM 725 N N . TYR A 1 86 ? -6.897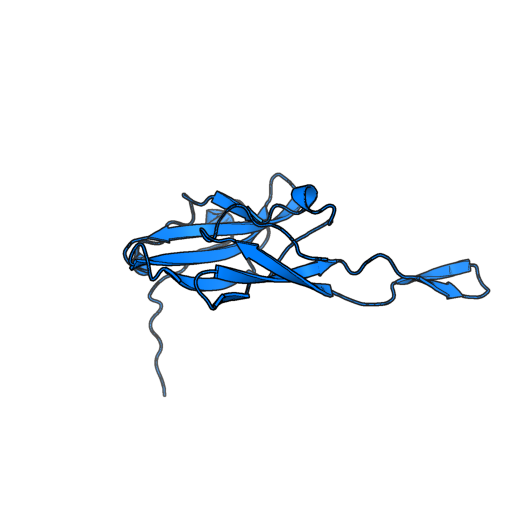 8.368 -2.947 1.00 97.38 86 TYR A N 1
ATOM 726 C CA . TYR A 1 86 ? -7.927 9.376 -2.731 1.00 97.38 86 TYR A CA 1
ATOM 727 C C . TYR A 1 86 ? -9.286 8.828 -3.148 1.00 97.38 86 TYR A C 1
ATOM 729 O O . TYR A 1 86 ? -9.370 8.000 -4.051 1.00 97.38 86 TYR A O 1
ATOM 737 N N . ILE A 1 87 ? -10.355 9.327 -2.534 1.00 96.69 87 ILE A N 1
ATOM 738 C CA . ILE A 1 87 ? -11.723 9.034 -2.967 1.00 96.69 87 ILE A CA 1
ATOM 739 C C . ILE A 1 87 ? -12.268 10.290 -3.633 1.00 96.69 87 ILE A C 1
ATOM 741 O O . ILE A 1 87 ? -12.447 11.321 -2.986 1.00 96.69 87 ILE A O 1
ATOM 745 N N . ILE A 1 88 ? -12.487 10.213 -4.943 1.00 96.00 88 ILE A N 1
ATOM 746 C CA . ILE A 1 88 ? -12.904 11.342 -5.777 1.00 96.00 88 ILE A CA 1
ATOM 747 C C . ILE A 1 88 ? -14.072 10.870 -6.635 1.00 96.00 88 ILE A C 1
ATOM 749 O O . ILE A 1 88 ? -13.959 9.882 -7.354 1.00 96.00 88 ILE A O 1
ATOM 753 N N . GLY A 1 89 ? -15.216 11.552 -6.533 1.00 93.69 89 GLY A N 1
ATOM 754 C CA . GLY A 1 89 ? -16.410 11.193 -7.304 1.00 93.69 89 GLY A CA 1
ATOM 755 C C . GLY A 1 89 ? -16.937 9.778 -7.027 1.00 93.69 89 GLY A C 1
ATOM 756 O O . GLY A 1 89 ? -17.475 9.155 -7.933 1.00 93.69 89 GLY A O 1
ATOM 757 N N . GLY A 1 90 ? -16.750 9.258 -5.807 1.00 92.00 90 GLY A N 1
ATOM 758 C CA . GLY A 1 90 ? -17.154 7.895 -5.434 1.00 92.00 90 GLY A CA 1
ATOM 759 C C . GLY A 1 90 ? -16.218 6.789 -5.931 1.00 92.00 90 GLY A C 1
ATOM 760 O O . GLY A 1 90 ? -16.525 5.619 -5.758 1.00 92.00 90 GLY A O 1
ATOM 761 N N . LEU A 1 91 ? -15.077 7.141 -6.532 1.00 94.88 91 LEU A N 1
ATOM 762 C CA . LEU A 1 91 ? -14.067 6.185 -6.975 1.00 94.88 91 LEU A CA 1
ATOM 763 C C . LEU A 1 91 ? -12.780 6.344 -6.175 1.00 94.88 91 LEU A C 1
ATOM 765 O O . LEU A 1 91 ? -12.314 7.458 -5.907 1.00 94.88 91 LEU A O 1
ATOM 769 N N . TYR A 1 92 ? -12.163 5.214 -5.872 1.00 96.38 92 TYR A N 1
ATOM 770 C CA . TYR A 1 92 ? -10.821 5.147 -5.327 1.00 96.38 92 TYR A CA 1
ATOM 771 C C . TYR A 1 92 ? -9.827 5.391 -6.453 1.00 96.38 92 TYR A C 1
ATOM 773 O O . TYR A 1 92 ? -9.856 4.694 -7.461 1.00 96.38 92 TYR A O 1
ATOM 781 N N . HIS A 1 93 ? -8.962 6.379 -6.272 1.00 97.12 93 HIS A N 1
ATOM 782 C CA . HIS A 1 93 ? -7.887 6.746 -7.180 1.00 97.12 93 HIS A CA 1
ATOM 783 C C . HIS A 1 93 ? -6.565 6.496 -6.469 1.00 97.12 93 HIS A C 1
ATOM 785 O O . HIS A 1 93 ? -6.246 7.199 -5.510 1.00 97.12 93 HIS A O 1
ATOM 791 N N . ALA A 1 94 ? -5.813 5.502 -6.924 1.00 96.56 94 ALA A N 1
ATOM 792 C CA . ALA A 1 94 ? -4.488 5.189 -6.421 1.00 96.56 94 ALA A CA 1
ATOM 793 C C . ALA A 1 94 ? -3.434 5.696 -7.407 1.00 96.56 94 ALA A C 1
ATOM 795 O O . ALA A 1 94 ? -3.306 5.174 -8.514 1.00 96.56 94 ALA A O 1
ATOM 796 N N . PHE A 1 95 ? -2.668 6.700 -6.989 1.00 97.06 95 PHE A N 1
ATOM 797 C CA . PHE A 1 95 ? -1.409 7.043 -7.639 1.00 97.06 95 PHE A CA 1
ATOM 798 C C . PHE A 1 95 ? -0.320 6.148 -7.061 1.00 97.06 95 PHE A C 1
ATOM 800 O O . PHE A 1 95 ? -0.209 6.035 -5.839 1.00 97.06 95 PHE A O 1
ATOM 807 N N . VAL A 1 96 ? 0.459 5.506 -7.923 1.00 96.19 96 VAL A N 1
ATOM 808 C CA . VAL A 1 96 ? 1.523 4.577 -7.525 1.00 96.19 96 VAL A CA 1
ATOM 809 C C . VAL A 1 96 ? 2.767 4.785 -8.367 1.00 96.19 96 VAL A C 1
ATOM 811 O O . VAL A 1 96 ? 2.684 5.203 -9.524 1.00 96.19 96 VAL A O 1
ATOM 814 N N . ASN A 1 97 ? 3.911 4.434 -7.796 1.00 95.00 97 ASN A N 1
ATOM 815 C CA . ASN A 1 97 ? 5.162 4.348 -8.525 1.00 95.00 97 ASN A CA 1
ATOM 816 C C . ASN A 1 97 ? 5.230 2.997 -9.251 1.00 95.00 97 ASN A C 1
ATOM 818 O O . ASN A 1 97 ? 4.963 1.946 -8.660 1.00 95.00 97 ASN A O 1
ATOM 822 N N . VAL A 1 98 ? 5.633 3.026 -10.521 1.00 93.75 98 VAL A N 1
ATOM 823 C CA . VAL A 1 98 ? 5.867 1.866 -11.398 1.00 93.75 98 VAL A CA 1
ATOM 824 C C . VAL A 1 98 ? 7.185 2.051 -12.161 1.00 93.75 98 VAL A C 1
ATOM 826 O O . VAL A 1 98 ? 7.659 3.185 -12.285 1.00 93.75 98 VAL A O 1
ATOM 829 N N . PRO A 1 99 ? 7.813 0.993 -12.704 1.00 89.94 99 PRO A N 1
ATOM 830 C CA . PRO A 1 99 ? 8.991 1.172 -13.547 1.00 89.94 99 PRO A CA 1
ATOM 831 C C . PRO A 1 99 ? 8.655 2.012 -14.783 1.00 89.94 99 PRO A C 1
ATOM 833 O O . PRO A 1 99 ? 7.585 1.859 -15.377 1.00 89.94 99 PRO A O 1
ATOM 836 N N . VAL A 1 100 ? 9.590 2.857 -15.232 1.00 84.19 100 VAL A N 1
ATOM 837 C CA . VAL A 1 100 ? 9.472 3.482 -16.556 1.00 84.19 100 VAL A CA 1
ATOM 838 C C . VAL A 1 100 ? 9.379 2.423 -17.647 1.00 84.19 100 VAL A C 1
ATOM 840 O O . VAL A 1 100 ? 10.059 1.391 -17.620 1.00 84.19 100 VAL A O 1
ATOM 843 N N . LYS A 1 101 ? 8.574 2.712 -18.673 1.00 71.75 101 LYS A N 1
ATOM 844 C CA . LYS A 1 101 ? 8.615 1.964 -19.930 1.00 71.75 101 LYS A CA 1
ATOM 845 C C . LYS A 1 101 ? 10.056 2.015 -20.433 1.00 71.75 101 LYS A C 1
ATOM 847 O O . LYS A 1 101 ? 10.576 3.106 -20.633 1.00 71.75 101 LYS A O 1
ATOM 852 N N . LYS A 1 102 ? 10.702 0.851 -20.581 1.00 68.75 102 LYS A N 1
ATOM 853 C CA . LYS A 1 102 ? 12.139 0.730 -20.884 1.00 68.75 102 LYS A CA 1
ATOM 854 C C . LYS A 1 102 ? 12.517 1.596 -22.092 1.00 68.75 102 LYS A C 1
ATOM 856 O O . LYS A 1 102 ? 12.309 1.199 -23.236 1.00 68.75 102 LYS A O 1
ATOM 861 N N . GLN A 1 103 ? 13.073 2.769 -21.817 1.00 68.19 103 GLN A N 1
ATOM 862 C CA . GLN A 1 103 ? 13.665 3.671 -22.791 1.00 68.19 103 GLN A CA 1
ATOM 863 C C . GLN A 1 103 ? 15.165 3.701 -22.538 1.00 68.19 103 GLN A C 1
ATOM 865 O O . GLN A 1 103 ? 15.614 3.760 -21.394 1.00 68.19 103 GLN A O 1
ATOM 870 N N . TRP A 1 104 ? 15.940 3.640 -23.613 1.00 77.56 104 TRP A N 1
ATOM 871 C CA . TRP A 1 104 ? 17.393 3.624 -23.539 1.00 77.56 104 TRP A CA 1
ATOM 872 C C . TRP A 1 104 ? 17.947 4.700 -24.462 1.00 77.56 104 TRP A C 1
ATOM 874 O O . TRP A 1 104 ? 17.454 4.872 -25.579 1.00 77.56 104 TRP A O 1
ATOM 884 N N . ARG A 1 105 ? 18.985 5.403 -24.009 1.00 79.06 105 ARG A N 1
ATOM 885 C CA . ARG A 1 105 ? 19.892 6.129 -24.896 1.00 79.06 105 ARG A CA 1
ATOM 886 C C . ARG A 1 105 ? 20.998 5.152 -25.256 1.00 79.06 105 ARG A C 1
ATOM 888 O O . ARG A 1 105 ? 21.636 4.608 -24.359 1.00 79.06 105 ARG A O 1
ATOM 895 N N . GLU A 1 106 ? 21.204 4.933 -26.544 1.00 89.19 106 GLU A N 1
ATOM 896 C CA . GLU A 1 106 ? 22.330 4.148 -27.040 1.00 89.19 106 GLU A CA 1
ATOM 897 C C . GLU A 1 106 ? 23.429 5.113 -27.491 1.00 89.19 106 GLU A C 1
ATOM 899 O O . GLU A 1 106 ? 23.165 6.061 -28.234 1.00 89.19 106 GLU A O 1
ATOM 904 N N . GLU A 1 107 ? 24.637 4.927 -26.970 1.00 89.19 107 GLU A N 1
ATOM 905 C CA . GLU A 1 107 ? 25.826 5.640 -27.437 1.00 89.19 107 GLU A CA 1
ATOM 906 C C . GLU A 1 107 ? 26.335 5.036 -28.754 1.00 89.19 107 GLU A C 1
ATOM 908 O O . GLU A 1 107 ? 26.030 3.890 -29.077 1.00 89.19 107 GLU A O 1
ATOM 913 N N . GLU A 1 108 ? 27.192 5.756 -29.490 1.00 84.69 108 GLU A N 1
ATOM 914 C CA . GLU A 1 108 ? 27.869 5.208 -30.683 1.00 84.69 108 GLU A CA 1
ATOM 915 C C . GLU A 1 108 ? 28.684 3.935 -30.382 1.00 84.69 108 GLU A C 1
ATOM 917 O O . GLU A 1 108 ? 28.910 3.116 -31.268 1.00 84.69 108 GLU A O 1
ATOM 922 N N . SER A 1 109 ? 29.093 3.742 -29.123 1.00 89.88 109 SER A N 1
ATOM 923 C CA . SER A 1 109 ? 29.784 2.545 -28.629 1.00 89.88 109 SER A CA 1
ATOM 924 C C . SER A 1 109 ? 28.886 1.298 -28.532 1.00 89.88 109 SER A C 1
ATOM 926 O O . SER A 1 109 ? 29.392 0.201 -28.295 1.00 89.88 109 SER A O 1
ATOM 928 N N . GLY A 1 110 ? 27.563 1.452 -28.674 1.00 87.00 110 GLY A N 1
ATOM 929 C CA . GLY A 1 110 ? 26.560 0.414 -28.414 1.00 87.00 110 GLY A CA 1
ATOM 930 C C . GLY A 1 110 ? 26.184 0.268 -26.933 1.00 87.00 110 GLY A C 1
ATOM 931 O O . GLY A 1 110 ? 25.366 -0.585 -26.581 1.00 87.00 110 GLY A O 1
ATOM 932 N N . MET A 1 111 ? 26.760 1.085 -26.043 1.00 82.94 111 MET A N 1
ATOM 933 C CA . MET A 1 111 ? 26.399 1.096 -24.625 1.00 82.94 111 MET A CA 1
ATOM 934 C C . MET A 1 111 ? 25.010 1.715 -24.425 1.00 82.94 111 MET A C 1
ATOM 936 O O . MET A 1 111 ? 24.689 2.755 -25.001 1.00 82.94 111 MET A O 1
ATOM 940 N N . ARG A 1 112 ? 24.175 1.072 -23.598 1.00 84.00 112 ARG A N 1
ATOM 941 C CA . ARG A 1 112 ? 22.801 1.510 -23.315 1.00 84.00 112 ARG A CA 1
ATOM 942 C C . ARG A 1 112 ? 22.688 2.115 -21.925 1.00 84.00 112 ARG A C 1
ATOM 944 O O . ARG A 1 112 ? 22.960 1.446 -20.931 1.00 84.00 112 ARG A O 1
ATOM 951 N N . HIS A 1 113 ? 22.195 3.345 -21.868 1.00 69.06 113 HIS A N 1
ATOM 952 C CA . HIS A 1 113 ? 21.864 4.044 -20.632 1.00 69.06 113 HIS A CA 1
ATOM 953 C C . HIS A 1 113 ? 20.347 4.083 -20.458 1.00 69.06 113 HIS A C 1
ATOM 955 O O . HIS A 1 113 ? 19.664 4.550 -21.375 1.00 69.06 113 HIS A O 1
ATOM 961 N N . PRO A 1 114 ? 19.794 3.611 -19.326 1.00 63.66 114 PRO A N 1
ATOM 962 C CA . PRO A 1 114 ? 18.371 3.769 -19.055 1.00 63.66 114 PRO A CA 1
ATOM 963 C C . PRO A 1 114 ? 18.026 5.259 -19.007 1.00 63.66 114 PRO A C 1
ATOM 965 O O . PRO A 1 114 ? 18.756 6.058 -18.418 1.00 63.66 114 PRO A O 1
ATOM 968 N N . ILE A 1 115 ? 16.924 5.631 -19.650 1.00 68.69 115 ILE A N 1
ATOM 969 C CA . ILE A 1 115 ? 16.363 6.979 -19.586 1.00 68.69 115 ILE A CA 1
ATOM 970 C C . ILE A 1 115 ? 15.137 6.927 -18.675 1.00 68.69 115 ILE A C 1
ATOM 972 O O . ILE A 1 115 ? 14.206 6.166 -18.934 1.00 68.69 115 ILE A O 1
ATOM 976 N N . GLY A 1 116 ? 15.130 7.776 -17.649 1.00 61.34 116 GLY A N 1
ATOM 977 C CA . GLY A 1 116 ? 14.043 7.872 -16.674 1.00 61.34 116 GLY A CA 1
ATOM 978 C C . GLY A 1 116 ? 14.311 7.095 -15.380 1.00 61.34 116 GLY A C 1
ATOM 979 O O . GLY A 1 116 ? 15.183 6.230 -15.326 1.00 61.34 116 GLY A O 1
ATOM 980 N N . HIS A 1 117 ? 13.571 7.458 -14.331 1.00 72.75 117 HIS A N 1
ATOM 981 C CA . HIS A 1 117 ? 13.561 6.784 -13.029 1.00 72.75 117 HIS A CA 1
ATOM 982 C C . HIS A 1 117 ? 12.234 6.038 -12.852 1.00 72.75 117 HIS A C 1
ATOM 984 O O . HIS A 1 117 ? 11.832 5.290 -13.733 1.00 72.75 117 HIS A O 1
ATOM 990 N N . ASP A 1 118 ? 11.546 6.241 -11.739 1.00 82.06 118 ASP A N 1
ATOM 991 C CA . ASP A 1 118 ? 10.204 5.734 -11.506 1.00 82.06 118 ASP A CA 1
ATOM 992 C C . ASP A 1 118 ? 9.196 6.550 -12.342 1.00 82.06 118 ASP A C 1
ATOM 994 O O . ASP A 1 118 ? 9.402 7.737 -12.613 1.00 82.06 118 ASP A O 1
ATOM 998 N N . ALA A 1 119 ? 8.111 5.914 -12.779 1.00 88.62 119 ALA A N 1
ATOM 999 C CA . ALA A 1 119 ? 6.960 6.559 -13.404 1.00 88.62 119 ALA A CA 1
ATOM 1000 C C . ALA A 1 119 ? 5.757 6.515 -12.453 1.00 88.62 119 ALA A C 1
ATOM 1002 O O . ALA A 1 119 ? 5.668 5.638 -11.597 1.00 88.62 119 ALA A O 1
ATOM 1003 N N . THR A 1 120 ? 4.810 7.440 -12.617 1.00 92.75 120 THR A N 1
ATOM 1004 C CA . THR A 1 120 ? 3.552 7.429 -11.861 1.00 92.75 120 THR A CA 1
ATOM 1005 C C . THR A 1 120 ? 2.444 6.826 -12.713 1.00 92.75 120 THR A C 1
ATOM 1007 O O . THR A 1 120 ? 2.183 7.311 -13.814 1.00 92.75 120 THR A O 1
ATOM 1010 N N . ALA A 1 121 ? 1.775 5.802 -12.193 1.00 92.75 121 ALA A N 1
ATOM 1011 C CA . ALA A 1 121 ? 0.545 5.266 -12.762 1.00 92.75 121 ALA A CA 1
ATOM 1012 C C . ALA A 1 121 ? -0.661 5.683 -11.914 1.00 92.75 121 ALA A C 1
ATOM 1014 O O . ALA A 1 121 ? -0.544 5.887 -10.703 1.00 92.75 121 ALA A O 1
ATOM 1015 N N . LEU A 1 122 ? -1.820 5.790 -12.563 1.00 94.69 122 LEU A N 1
ATOM 1016 C CA . LEU A 1 122 ? -3.112 5.962 -11.912 1.00 94.69 122 LEU A CA 1
ATOM 1017 C C . LEU A 1 122 ? -3.922 4.683 -12.086 1.00 94.69 122 LEU A C 1
ATOM 1019 O O . LEU A 1 122 ? -4.073 4.173 -13.196 1.00 94.69 122 LEU A O 1
ATOM 1023 N N . VAL A 1 123 ? -4.478 4.204 -10.983 1.00 92.94 123 VAL A N 1
ATOM 1024 C CA . VAL A 1 123 ? -5.397 3.074 -10.979 1.00 92.94 123 VAL A CA 1
ATOM 1025 C C . VAL A 1 123 ? -6.689 3.479 -10.296 1.00 92.94 123 VAL A C 1
ATOM 1027 O O . VAL A 1 123 ? -6.656 4.176 -9.279 1.00 92.94 123 VAL A O 1
ATOM 1030 N N . THR A 1 124 ? -7.824 3.066 -10.858 1.00 94.06 124 THR A N 1
ATOM 1031 C CA . THR A 1 124 ? -9.137 3.371 -10.284 1.00 94.06 124 THR A CA 1
ATOM 1032 C C . THR A 1 124 ? -9.917 2.108 -9.943 1.00 94.06 124 THR A C 1
ATOM 1034 O O . THR A 1 124 ? -9.789 1.075 -10.604 1.00 94.06 124 THR A O 1
ATOM 1037 N N . SER A 1 125 ? -10.720 2.187 -8.880 1.00 91.81 125 SER A N 1
ATOM 1038 C CA . SER A 1 125 ? -11.654 1.132 -8.481 1.00 91.81 125 SER A CA 1
ATOM 1039 C C . SER A 1 125 ? -12.915 1.737 -7.850 1.00 91.81 125 SER A C 1
ATOM 1041 O O . SER A 1 125 ? -12.811 2.701 -7.086 1.00 91.81 125 SER A O 1
ATOM 1043 N N . PRO A 1 126 ? -14.111 1.182 -8.123 1.00 89.69 126 PRO A N 1
ATOM 1044 C CA . PRO A 1 126 ? -15.329 1.570 -7.416 1.00 89.69 126 PRO A CA 1
ATOM 1045 C C . PRO A 1 126 ? -15.340 1.099 -5.958 1.00 89.69 126 PRO A C 1
ATOM 1047 O O . PRO A 1 126 ? -15.909 1.771 -5.110 1.00 89.69 126 PRO A O 1
ATOM 1050 N N . ALA A 1 127 ? -14.696 -0.028 -5.654 1.00 85.44 127 ALA A N 1
ATOM 1051 C CA . ALA A 1 127 ? -14.735 -0.646 -4.330 1.00 85.44 127 ALA A CA 1
ATOM 1052 C C . ALA A 1 127 ? -13.444 -0.430 -3.524 1.00 85.44 127 ALA A C 1
ATOM 1054 O O . ALA A 1 127 ? -13.397 -0.745 -2.337 1.00 85.44 127 ALA A O 1
ATOM 1055 N N . GLY A 1 128 ? -12.397 0.123 -4.143 1.00 71.62 128 GLY A N 1
ATOM 1056 C CA . GLY A 1 128 ? -11.073 0.279 -3.530 1.00 71.62 128 GLY A CA 1
ATOM 1057 C C . GLY A 1 128 ? -10.253 -1.013 -3.514 1.00 71.62 128 GLY A C 1
ATOM 1058 O O . GLY A 1 128 ? -9.171 -1.055 -2.937 1.00 71.62 128 GLY A O 1
ATOM 1059 N N . ASP A 1 129 ? -10.750 -2.056 -4.172 1.00 67.88 129 ASP A N 1
ATOM 1060 C CA . ASP A 1 129 ? -10.066 -3.308 -4.448 1.00 67.88 129 ASP A CA 1
ATOM 1061 C C . ASP A 1 129 ? -10.322 -3.782 -5.880 1.00 67.88 129 ASP A C 1
ATOM 1063 O O . ASP A 1 129 ? -11.309 -3.390 -6.496 1.00 67.88 129 ASP A O 1
ATOM 1067 N N . ASN A 1 130 ? -9.389 -4.568 -6.431 1.00 63.06 130 ASN A N 1
ATOM 1068 C CA . ASN A 1 130 ? -9.372 -5.011 -7.831 1.00 63.06 130 ASN A CA 1
ATOM 1069 C C . ASN A 1 130 ? -9.482 -3.853 -8.828 1.00 6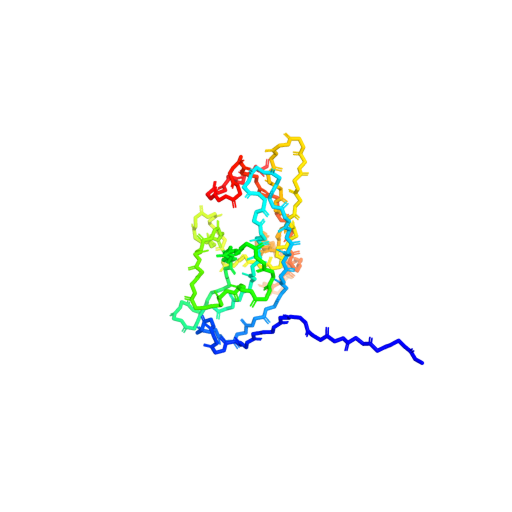3.06 130 ASN A C 1
ATOM 1071 O O . ASN A 1 130 ? -10.545 -3.390 -9.236 1.00 63.06 130 ASN A O 1
ATOM 1075 N N . CYS A 1 131 ? -8.309 -3.374 -9.192 1.00 56.59 131 CYS A N 1
ATOM 1076 C CA . CYS A 1 131 ? -8.098 -2.104 -9.840 1.00 56.59 131 CYS A CA 1
ATOM 1077 C C . CYS A 1 131 ? -7.948 -2.287 -11.364 1.00 56.59 131 CYS A C 1
ATOM 1079 O O . CYS A 1 131 ? -7.385 -3.278 -11.826 1.00 56.59 131 CYS A O 1
ATOM 1081 N N . SER A 1 132 ? -8.430 -1.329 -12.158 1.00 53.34 132 SER A N 1
ATOM 1082 C CA . SER A 1 132 ? -8.153 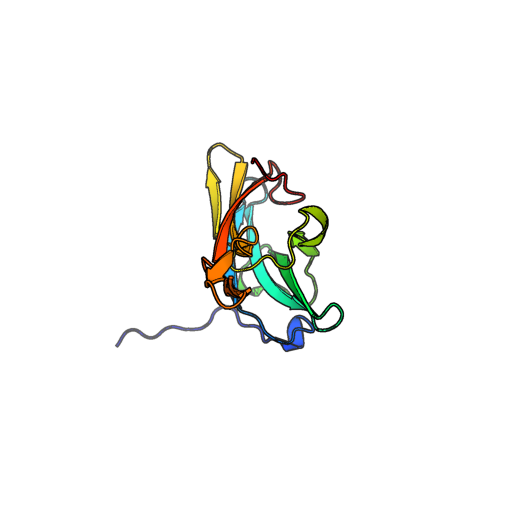-1.254 -13.602 1.00 53.34 132 SER A CA 1
ATOM 1083 C C . SER A 1 132 ? -7.229 -0.071 -13.886 1.00 53.34 132 SER A C 1
ATOM 1085 O O . SER A 1 132 ? -7.513 1.041 -13.434 1.00 53.34 132 SER A O 1
ATOM 1087 N N . ILE A 1 133 ? -6.133 -0.288 -14.622 1.00 47.56 133 ILE A N 1
ATOM 1088 C CA . ILE A 1 133 ? -5.279 0.811 -15.103 1.00 47.56 133 ILE A CA 1
ATOM 1089 C C . ILE A 1 133 ? -5.931 1.423 -16.340 1.00 47.56 133 ILE A C 1
ATOM 1091 O O . ILE A 1 133 ? -6.238 0.716 -17.299 1.00 47.56 133 ILE A O 1
ATOM 1095 N N . SER A 1 134 ? -6.129 2.738 -16.317 1.00 46.81 134 SER A N 1
ATOM 1096 C CA . SER A 1 134 ? -6.359 3.520 -17.530 1.00 46.81 134 SER A CA 1
ATOM 1097 C C . SER A 1 134 ? -5.003 3.866 -18.150 1.00 46.81 134 SER A C 1
ATOM 1099 O O . SER A 1 134 ? -4.189 4.498 -17.472 1.00 46.81 134 SER A O 1
ATOM 1101 N N . GLU A 1 135 ? -4.762 3.438 -19.393 1.00 37.22 135 GLU A N 1
ATOM 1102 C CA . GLU A 1 135 ? -3.641 3.919 -20.224 1.00 37.22 135 GLU A CA 1
ATOM 1103 C C . GLU A 1 135 ? -3.842 5.370 -20.685 1.00 37.22 135 GLU A C 1
ATOM 1105 O O . GLU A 1 135 ? -5.003 5.750 -20.975 1.00 37.22 135 GLU A O 1
#

pLDDT: mean 90.27, std 11.74, range [37.22, 98.44]

Foldseek 3Di:
DDDDDDLDDDDCVQQCFPDWDAWEWDQDPPVRKIKIWTWTQHPVVRAIFTWIFIDNDPSPGRSNDIGTFGDQVVVPFRYWHHWHWDQDPLKIKTKIWTAPPFDWDADPVRDTDTDDGIDIFIWIDNVSGHTDTDD

Secondary structure (DSSP, 8-state):
-PPP--S----GGGGTEEEEEEEEEEE-TTT--EEEEEEEEETTTTEEEEEEEEESSGGG--TTS-EEEE-GGGGT-S--EEEEEEEETTEEEEEEEEEPP-EEEEPTTS-EEEE-SEEEEEEEESSSSS-EE--

Organism: NCBI:txid412755